Protein AF-A0A699SEC7-F1 (afdb_monomer)

InterPro domains:
  IPR057670 Retroviral polymerase, SH3-like domain [PF25597] (55-93)

Secondary structure (DSSP, 8-state):
-HHHHHHH----GGGHHHHHHHHHHHHHHS-BTTBSS-HHHHHHSSPPP-GGG------EEEE--SSSSSEEEEETTTTEEEEES----THHHHHHHHHTS-----

Solvent-accessible surface area (backbone atoms only — not comparable to full-atom values): 6924 Å² total; per-residue (Å²): 106,70,73,58,53,60,76,75,49,95,70,60,80,91,52,47,67,61,51,50,52,51,51,55,50,51,56,31,62,45,62,48,101,90,37,95,62,22,62,43,30,72,75,67,75,41,82,74,88,56,75,90,73,55,89,73,81,88,60,45,81,73,48,68,54,93,89,51,91,39,33,34,28,38,32,77,94,77,73,43,76,45,81,41,76,74,82,88,78,64,65,69,65,54,52,55,56,56,72,76,56,82,90,73,90,132

Nearest PDB structures (foldseek):
  7du0-assembly1_A  TM=3.462E-01  e=7.500E+00  Moraxella phage Mcat5
  6g9h-assembly1_A  TM=3.084E-01  e=4.093E+00  Homo sapiens

Organism: Tanacetum cinerariifolium (NCBI:txid118510)

Foldseek 3Di:
DLVVCVVPDPDPPVCVVVVVVVVVVVQQLDDDPVGPDGVCCVVVVDHDDCPVVDPDDDWDFDAADPPDAFTWTQDVVVRDTDGDNDDDDCVVVVVVVVVVDDDDDD

Mean predicted aligned error: 11.36 Å

pLDDT: mean 82.29, std 13.63, range [36.03, 94.06]

Sequence (106 aa):
MVRSMFNLTALPLCFWDYALESDVRILNMVPTKKVDKTPYEIWHGKAPNLSYLKRSVKCIFVGYPKETMGCYFYFPPENNVIVARYGDFIERDLISQKFSGRDYDL

Radius of gyration: 20.8 Å; Cα contacts (8 Å, |Δi|>4): 74; chains: 1; bounding box: 54×31×52 Å

Structure (mmCIF, N/CA/C/O backbone):
data_AF-A0A699SEC7-F1
#
_entry.id   AF-A0A699SEC7-F1
#
loop_
_atom_site.group_PDB
_atom_site.id
_atom_site.type_symbol
_atom_site.label_atom_id
_atom_site.label_alt_id
_atom_site.label_comp_id
_atom_site.label_asym_id
_atom_site.label_entity_id
_atom_site.label_seq_id
_atom_site.pdbx_PDB_ins_code
_atom_site.Cartn_x
_atom_site.Cartn_y
_atom_site.Cartn_z
_atom_site.occupancy
_atom_site.B_iso_or_equiv
_atom_site.auth_seq_id
_atom_site.auth_comp_id
_atom_site.auth_asym_id
_atom_site.auth_atom_id
_atom_site.pdbx_PDB_model_num
ATOM 1 N N . MET A 1 1 ? -20.834 15.321 5.772 1.00 71.31 1 MET A N 1
ATOM 2 C CA . MET A 1 1 ? -20.312 14.342 4.799 1.00 71.31 1 MET A CA 1
ATOM 3 C C . MET A 1 1 ? -21.334 14.058 3.708 1.00 71.31 1 MET A C 1
ATOM 5 O O . MET A 1 1 ? -21.111 14.486 2.591 1.00 71.31 1 MET A O 1
ATOM 9 N N . VAL A 1 2 ? -22.509 13.508 4.032 1.00 69.12 2 VAL A N 1
ATOM 10 C CA . VAL A 1 2 ? -23.559 13.196 3.035 1.00 69.12 2 VAL A CA 1
ATOM 11 C C . VAL A 1 2 ? -24.003 14.407 2.197 1.00 69.12 2 VAL A C 1
ATOM 13 O O . VAL A 1 2 ? -23.956 14.362 0.973 1.00 69.12 2 VAL A O 1
ATOM 16 N N . ARG A 1 3 ? -24.354 15.535 2.837 1.00 74.38 3 ARG A N 1
ATOM 17 C CA . ARG A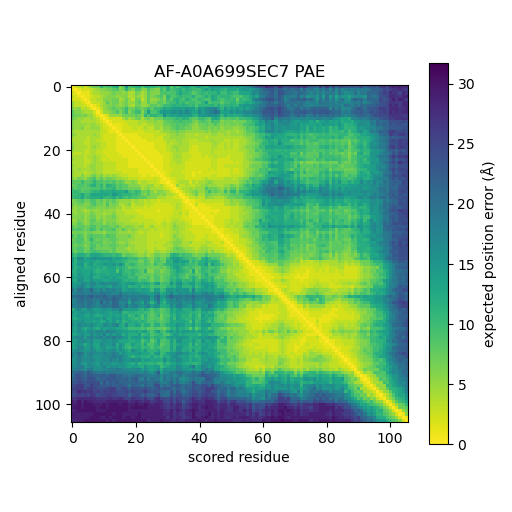 1 3 ? -24.732 16.776 2.122 1.00 74.38 3 ARG A CA 1
ATOM 18 C C . ARG A 1 3 ? -23.629 17.307 1.202 1.00 74.38 3 ARG A C 1
ATOM 20 O O . ARG A 1 3 ? -23.924 17.839 0.141 1.00 74.38 3 ARG A O 1
ATOM 27 N N . SER A 1 4 ? -22.368 17.179 1.608 1.00 75.31 4 SER A N 1
ATOM 28 C CA . SER A 1 4 ? -21.232 17.632 0.807 1.00 75.31 4 SER A CA 1
ATOM 29 C C . SER A 1 4 ? -20.927 16.683 -0.357 1.00 75.31 4 SER A C 1
ATOM 31 O O . SER A 1 4 ? -20.617 17.169 -1.437 1.00 75.31 4 SER A O 1
ATOM 33 N N . MET A 1 5 ? -21.086 15.365 -0.188 1.00 81.31 5 MET A N 1
ATOM 34 C CA . MET A 1 5 ? -20.982 14.402 -1.295 1.00 81.31 5 MET A CA 1
ATOM 35 C C . MET A 1 5 ? -22.042 14.661 -2.369 1.00 81.31 5 MET A C 1
ATOM 37 O O . MET A 1 5 ? -21.715 14.679 -3.554 1.00 81.31 5 MET A O 1
ATOM 41 N N . PHE A 1 6 ? -23.285 14.923 -1.950 1.00 76.12 6 PHE A N 1
ATOM 42 C CA . PHE A 1 6 ? -24.411 15.172 -2.855 1.00 76.12 6 PHE A CA 1
ATOM 43 C C . PHE A 1 6 ? -24.225 16.425 -3.715 1.00 76.12 6 PHE A C 1
ATOM 45 O O . PHE A 1 6 ? -24.528 16.422 -4.901 1.00 76.12 6 PHE A O 1
ATOM 52 N N . ASN A 1 7 ? -23.663 17.484 -3.134 1.00 77.44 7 ASN A N 1
ATOM 53 C CA . ASN A 1 7 ? -23.483 18.756 -3.833 1.00 77.44 7 ASN A CA 1
ATOM 54 C C . ASN A 1 7 ? -22.259 18.790 -4.765 1.00 77.44 7 ASN A C 1
ATOM 56 O O . ASN A 1 7 ? -22.170 19.683 -5.601 1.00 77.44 7 ASN A O 1
ATOM 60 N N . LEU A 1 8 ? -21.303 17.868 -4.607 1.00 75.56 8 LEU A N 1
ATOM 61 C CA . LEU A 1 8 ? -20.023 17.882 -5.332 1.00 75.56 8 LEU A CA 1
ATOM 62 C C . LEU A 1 8 ? -19.900 16.789 -6.402 1.00 75.56 8 LEU A C 1
ATOM 64 O O . LEU A 1 8 ? -18.917 16.785 -7.140 1.00 75.56 8 LEU A O 1
ATO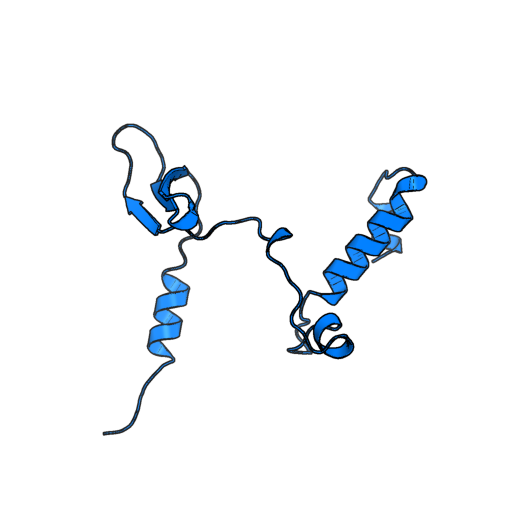M 68 N N . THR A 1 9 ? -20.853 15.857 -6.496 1.00 73.94 9 THR A N 1
ATOM 69 C CA . THR A 1 9 ? -20.746 14.712 -7.411 1.00 73.94 9 THR A CA 1
ATOM 70 C C . THR A 1 9 ? -21.990 14.565 -8.283 1.00 73.94 9 THR A C 1
ATOM 72 O O . THR A 1 9 ? -23.119 14.614 -7.808 1.00 73.94 9 THR A O 1
ATOM 75 N N . ALA A 1 10 ? -21.780 14.353 -9.582 1.00 82.56 10 ALA A N 1
ATOM 76 C CA . ALA A 1 10 ? -22.838 14.040 -10.542 1.00 82.56 10 ALA A CA 1
ATOM 77 C C . ALA A 1 10 ? -23.027 12.515 -10.658 1.00 82.56 10 ALA A C 1
ATOM 79 O O . ALA A 1 10 ? -22.925 11.946 -11.744 1.00 82.56 10 ALA A O 1
ATOM 80 N N . LEU A 1 11 ? -23.224 11.832 -9.524 1.00 82.81 11 LEU A N 1
ATOM 81 C CA . LEU A 1 11 ? -23.422 10.381 -9.495 1.00 82.81 11 LEU A CA 1
ATOM 82 C C . LEU A 1 11 ? -24.897 10.039 -9.813 1.00 82.81 11 LEU A C 1
ATOM 84 O O . LEU A 1 11 ? -25.791 10.653 -9.221 1.00 82.81 11 LEU A O 1
ATOM 88 N N . PRO A 1 12 ? -25.198 9.067 -10.697 1.00 89.31 12 PRO A N 1
ATOM 89 C CA . PRO A 1 12 ? -26.573 8.623 -10.934 1.00 89.31 12 PRO A CA 1
ATOM 90 C C . PRO A 1 12 ? -27.239 8.090 -9.660 1.00 89.31 12 PRO A C 1
ATOM 92 O O . PRO A 1 12 ? -26.573 7.452 -8.843 1.00 89.31 12 PRO A O 1
ATOM 95 N N . LEU A 1 13 ? -28.560 8.293 -9.520 1.00 84.38 13 LEU A N 1
ATOM 96 C CA . LEU A 1 13 ? -29.307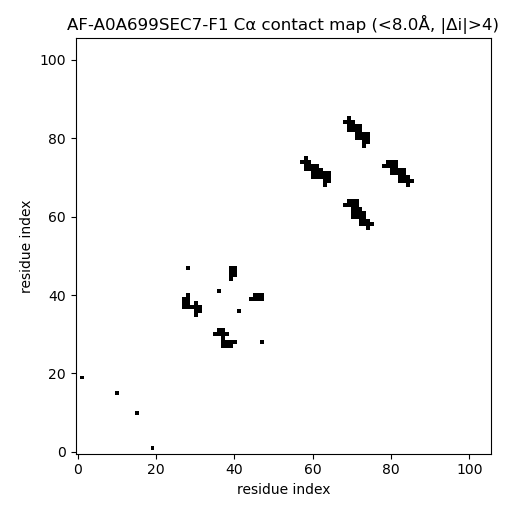 7.955 -8.295 1.00 84.38 13 LEU A CA 1
ATOM 97 C C . LEU A 1 13 ? -29.088 6.500 -7.828 1.00 84.38 13 LEU A C 1
ATOM 99 O O . LEU A 1 13 ? -28.957 6.248 -6.637 1.00 84.38 13 LEU A O 1
ATOM 103 N N . CYS A 1 14 ? -28.980 5.561 -8.771 1.00 89.25 14 CYS A N 1
ATOM 104 C CA . CYS A 1 14 ? -28.818 4.129 -8.508 1.00 89.25 14 CYS A CA 1
ATOM 105 C C . CYS A 1 14 ? -27.500 3.730 -7.821 1.00 89.25 14 CYS A C 1
ATOM 107 O O . CYS A 1 14 ? -27.417 2.631 -7.282 1.00 89.25 14 CYS A O 1
ATOM 109 N N . PHE A 1 15 ? -26.474 4.585 -7.829 1.00 87.25 15 PHE A N 1
ATOM 110 C CA . PHE A 1 15 ? -25.176 4.278 -7.216 1.00 87.25 15 PHE A CA 1
ATOM 111 C C . PHE A 1 15 ? -24.985 4.911 -5.833 1.00 87.25 15 PHE A C 1
ATOM 113 O O . PHE A 1 15 ? -23.969 4.660 -5.185 1.00 87.25 15 PHE A O 1
ATOM 120 N N . TRP A 1 16 ? -25.932 5.726 -5.362 1.00 87.25 16 TRP A N 1
ATOM 121 C CA . TRP A 1 16 ? -25.770 6.475 -4.113 1.00 87.25 16 TRP A CA 1
ATOM 122 C C . TRP A 1 16 ? -25.740 5.597 -2.874 1.00 87.25 16 TRP A C 1
ATOM 124 O O . TRP A 1 16 ? -24.941 5.865 -1.980 1.00 87.25 16 TRP A O 1
ATOM 134 N N . ASP A 1 17 ? -26.543 4.538 -2.841 1.00 89.94 17 ASP A N 1
ATOM 135 C CA . ASP A 1 17 ? -26.560 3.611 -1.709 1.00 89.94 17 ASP A CA 1
ATOM 136 C C . ASP A 1 17 ? -25.193 2.931 -1.554 1.00 89.94 17 ASP A C 1
ATOM 138 O O . ASP A 1 17 ? -24.615 2.931 -0.468 1.00 89.94 17 ASP A O 1
ATOM 142 N N . TYR A 1 18 ? -24.601 2.485 -2.666 1.00 90.38 18 TYR A N 1
ATOM 143 C CA . TYR A 1 18 ? -23.247 1.926 -2.692 1.00 90.38 18 TYR A CA 1
ATOM 144 C C . TYR A 1 18 ? -22.173 2.947 -2.312 1.00 90.38 18 TYR A C 1
ATOM 146 O O . TYR A 1 18 ? -21.218 2.616 -1.601 1.00 90.38 18 TYR A O 1
ATOM 154 N N . ALA A 1 19 ? -22.302 4.187 -2.790 1.00 89.94 19 ALA A N 1
ATOM 155 C CA . ALA A 1 19 ? -21.359 5.253 -2.475 1.00 89.94 19 ALA A CA 1
ATOM 156 C C . ALA A 1 19 ? -21.389 5.589 -0.977 1.00 89.94 19 ALA A C 1
ATOM 158 O O . ALA A 1 19 ? -20.334 5.706 -0.355 1.00 89.94 19 ALA A O 1
ATOM 159 N N . LEU A 1 20 ? -22.585 5.685 -0.392 1.00 89.69 20 LEU A N 1
ATOM 160 C CA . LEU A 1 20 ? -22.783 5.924 1.035 1.00 89.69 20 LEU A CA 1
ATOM 161 C C . LEU A 1 20 ? -22.271 4.762 1.882 1.00 89.69 20 LEU A C 1
ATOM 163 O O . LEU A 1 20 ? -21.559 4.994 2.857 1.00 89.69 20 LEU A O 1
ATOM 167 N N . GLU A 1 21 ? -22.581 3.523 1.503 1.00 91.31 21 GLU A N 1
ATOM 168 C CA . GLU A 1 21 ? -22.081 2.338 2.197 1.00 91.31 21 GLU A CA 1
ATOM 169 C C . GLU A 1 21 ? -20.546 2.303 2.195 1.00 91.31 21 GLU A C 1
ATOM 171 O O . GLU A 1 21 ? -19.920 2.069 3.230 1.00 91.31 21 GLU A O 1
ATOM 176 N N . SER A 1 22 ? -19.927 2.616 1.054 1.00 89.81 22 SER A N 1
ATOM 177 C CA . SER A 1 22 ? -18.468 2.669 0.911 1.00 89.81 22 SER A CA 1
ATOM 178 C C . SER A 1 22 ? -17.839 3.771 1.763 1.00 89.81 22 SER A C 1
ATOM 180 O O . SER A 1 22 ? -16.830 3.537 2.428 1.00 89.81 22 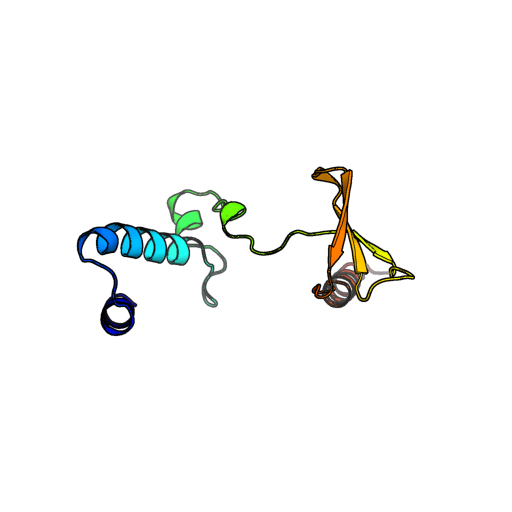SER A O 1
ATOM 182 N N . ASP A 1 23 ? -18.439 4.960 1.772 1.00 90.56 23 ASP A N 1
ATOM 183 C CA . ASP A 1 23 ? -17.956 6.116 2.529 1.00 90.56 23 ASP A CA 1
ATOM 184 C C . ASP A 1 23 ? -18.034 5.874 4.045 1.00 90.56 23 ASP A C 1
ATOM 186 O O . ASP A 1 23 ? -17.044 6.026 4.766 1.00 90.56 23 ASP A O 1
ATOM 190 N N . VAL A 1 24 ? -19.179 5.378 4.526 1.00 91.75 24 VAL A N 1
ATOM 191 C CA . VAL A 1 24 ? -19.367 4.993 5.933 1.00 91.75 24 VAL A CA 1
ATOM 192 C C . VAL A 1 24 ? -18.420 3.858 6.319 1.00 91.75 24 VAL A C 1
ATOM 194 O O . VAL A 1 24 ? -17.828 3.883 7.400 1.00 91.75 24 VAL A O 1
ATOM 197 N N . ARG A 1 25 ? -18.220 2.876 5.435 1.00 91.06 25 ARG A N 1
ATOM 198 C CA . ARG A 1 25 ? -17.269 1.786 5.663 1.00 91.06 25 ARG A CA 1
ATOM 199 C C . ARG A 1 25 ? -15.847 2.312 5.829 1.00 91.06 25 ARG A C 1
ATOM 201 O O . ARG A 1 25 ? -15.187 1.921 6.787 1.00 91.06 25 ARG A O 1
ATOM 208 N N . ILE A 1 26 ? -15.374 3.195 4.947 1.00 90.69 26 ILE A N 1
ATOM 209 C CA . ILE A 1 26 ? -14.043 3.811 5.068 1.00 90.69 26 ILE A CA 1
ATOM 210 C C . ILE A 1 26 ? -13.937 4.579 6.385 1.00 90.69 26 ILE A C 1
ATOM 212 O O . ILE A 1 26 ? -12.978 4.372 7.127 1.00 90.69 26 ILE A O 1
ATOM 216 N N . LEU A 1 27 ? -14.942 5.392 6.718 1.00 89.25 27 LEU A N 1
ATOM 217 C CA . LEU A 1 27 ? -14.961 6.170 7.955 1.00 89.25 27 LEU A CA 1
ATOM 218 C C . LEU A 1 27 ? -14.842 5.282 9.202 1.00 89.25 27 LEU A C 1
ATOM 220 O O . LEU A 1 27 ? -14.105 5.612 10.128 1.00 89.25 27 LEU A O 1
ATOM 224 N N . ASN A 1 28 ? -15.506 4.127 9.206 1.00 92.12 28 ASN A N 1
ATOM 225 C CA . ASN A 1 28 ? -15.467 3.188 10.325 1.00 92.12 28 ASN A CA 1
ATOM 226 C C . ASN A 1 28 ? -14.131 2.443 10.464 1.00 92.12 28 ASN A C 1
ATOM 228 O O . ASN A 1 28 ? -13.862 1.897 11.533 1.00 92.12 28 ASN A O 1
ATOM 232 N N . MET A 1 29 ? -13.296 2.413 9.420 1.00 91.75 29 MET A N 1
ATOM 233 C CA . MET A 1 29 ? -11.982 1.759 9.437 1.00 91.75 29 MET A CA 1
ATOM 234 C C . MET A 1 29 ? -10.811 2.731 9.656 1.00 91.75 29 MET A C 1
ATOM 236 O O . MET A 1 29 ? -9.670 2.284 9.762 1.00 91.75 29 MET A O 1
ATOM 240 N N . VAL A 1 30 ? -11.056 4.045 9.696 1.00 85.94 30 VAL A N 1
ATOM 241 C CA . VAL A 1 30 ? -10.014 5.067 9.877 1.00 85.94 30 VAL A CA 1
ATOM 242 C C . VAL A 1 30 ? -9.987 5.529 11.341 1.00 85.94 30 VAL A C 1
ATOM 244 O O . VAL A 1 30 ? -11.026 5.925 11.873 1.00 85.94 30 VAL A O 1
ATOM 247 N N . PRO A 1 31 ? -8.824 5.501 12.023 1.00 84.44 31 PRO A N 1
ATOM 248 C CA . PRO A 1 31 ? -8.724 5.982 13.396 1.00 84.44 31 PRO A CA 1
ATOM 249 C C . PRO A 1 31 ? -8.864 7.507 13.440 1.00 84.44 31 PRO A C 1
ATOM 251 O O . PRO A 1 31 ? -8.458 8.221 12.521 1.00 84.44 31 PRO A O 1
ATOM 254 N N . THR A 1 32 ? -9.432 8.026 14.527 1.00 84.81 32 THR A N 1
ATOM 255 C CA . THR A 1 32 ? -9.612 9.474 14.711 1.00 84.81 32 THR A CA 1
ATOM 256 C C . THR A 1 32 ? -8.599 9.999 15.721 1.00 84.81 32 THR A C 1
ATOM 258 O O . THR A 1 32 ? -8.232 9.294 16.649 1.00 84.81 32 THR A O 1
ATOM 261 N N . LYS A 1 33 ? -8.173 11.267 15.615 1.00 80.44 33 LYS A N 1
ATOM 262 C CA . LYS A 1 33 ? -7.159 11.846 16.527 1.00 80.44 33 LYS A CA 1
ATOM 263 C C . LYS A 1 33 ? -7.498 11.746 18.024 1.00 80.44 33 LYS A C 1
ATOM 265 O O . LYS A 1 33 ? -6.614 11.919 18.849 1.00 80.44 33 LYS A O 1
ATOM 270 N N . LYS A 1 34 ? -8.774 11.560 18.370 1.00 82.62 34 LYS A N 1
ATOM 271 C CA . LYS A 1 34 ? -9.244 11.461 19.758 1.00 82.62 34 LYS A CA 1
ATOM 272 C C . LYS A 1 34 ? -9.265 10.030 20.294 1.00 82.62 34 LYS A C 1
ATOM 274 O O . LYS A 1 34 ? -9.370 9.867 21.503 1.00 82.62 34 LYS A O 1
ATOM 279 N N . VAL A 1 35 ? -9.260 9.022 19.422 1.00 81.25 35 VAL A N 1
ATOM 280 C CA . VAL A 1 35 ? -9.479 7.623 19.797 1.00 81.25 35 VAL A CA 1
ATOM 281 C C . VAL A 1 35 ? -8.525 6.740 19.007 1.00 81.25 35 VAL A C 1
ATOM 283 O O . VAL A 1 35 ? -8.593 6.695 17.780 1.00 81.25 35 VAL A O 1
ATOM 286 N N . ASP A 1 36 ? -7.687 5.995 19.725 1.00 82.56 36 ASP A N 1
ATOM 287 C CA . ASP A 1 36 ? -6.654 5.141 19.125 1.00 82.56 36 ASP A CA 1
ATOM 288 C C . ASP A 1 36 ? -7.228 3.937 18.362 1.00 82.56 36 ASP A C 1
ATOM 290 O O . ASP A 1 36 ? -6.564 3.375 17.495 1.00 82.56 36 ASP A O 1
ATOM 294 N N . LYS A 1 37 ? -8.470 3.545 18.672 1.00 87.38 37 LYS A N 1
ATOM 295 C CA . LYS A 1 37 ? -9.187 2.434 18.033 1.00 87.38 37 LYS A CA 1
ATOM 296 C C . LYS A 1 37 ? -10.211 2.932 17.022 1.00 87.38 37 LYS A C 1
ATOM 298 O O . LYS A 1 37 ? -10.899 3.931 17.238 1.00 87.38 37 LYS A O 1
ATOM 303 N N . THR A 1 38 ? -10.359 2.183 15.941 1.00 91.62 38 THR A N 1
ATOM 304 C CA . THR A 1 38 ? -11.384 2.426 14.923 1.00 91.62 38 THR A CA 1
ATOM 305 C C . THR A 1 38 ? -12.763 1.968 15.420 1.00 91.62 38 THR A C 1
ATOM 307 O O . THR A 1 38 ? -12.849 0.992 16.172 1.00 91.62 38 THR A O 1
ATOM 310 N N . PRO A 1 39 ? -13.872 2.607 15.001 1.00 93.25 39 PRO A N 1
ATOM 311 C CA . PRO A 1 39 ? -15.221 2.115 15.303 1.00 93.25 39 PRO A CA 1
ATOM 312 C C . PRO A 1 39 ? -15.427 0.641 14.925 1.00 93.25 39 PRO A C 1
ATOM 314 O O . PRO A 1 39 ? -16.036 -0.116 15.678 1.00 93.25 39 PRO A O 1
ATOM 317 N N . TYR A 1 40 ? -14.849 0.211 13.799 1.00 92.19 40 TYR A N 1
ATOM 318 C CA . TYR A 1 40 ? -14.884 -1.181 13.357 1.00 92.19 40 TYR A CA 1
ATOM 319 C C . TYR A 1 40 ? -14.240 -2.141 14.371 1.00 92.19 40 TYR A C 1
ATOM 321 O O . TYR A 1 40 ? -14.810 -3.185 14.686 1.00 92.19 40 TYR A O 1
ATOM 329 N N . GLU A 1 41 ? -13.080 -1.782 14.925 1.00 93.69 41 GLU A N 1
ATOM 330 C CA . GLU A 1 41 ? -12.421 -2.569 15.975 1.00 93.69 41 GLU A CA 1
ATOM 331 C C . GLU A 1 41 ? -13.239 -2.626 17.260 1.00 93.69 41 GLU A C 1
ATOM 333 O O . GLU A 1 41 ? -13.259 -3.663 17.918 1.00 93.69 41 GLU A O 1
ATOM 338 N N . ILE A 1 42 ? -13.919 -1.534 17.617 1.00 92.25 42 ILE A N 1
ATOM 339 C CA . ILE A 1 42 ? -14.762 -1.478 18.816 1.00 92.25 42 ILE A CA 1
ATOM 340 C C . ILE A 1 42 ? -15.954 -2.433 18.677 1.00 92.25 42 ILE A C 1
ATOM 342 O O . ILE A 1 42 ? -16.287 -3.130 19.631 1.00 92.25 42 ILE A O 1
ATOM 346 N N . TRP A 1 43 ? -16.581 -2.498 17.500 1.00 93.00 43 TRP A N 1
ATOM 347 C CA . TRP A 1 43 ? -17.755 -3.347 17.279 1.00 93.00 43 TRP A CA 1
ATOM 348 C C . TRP A 1 43 ? -17.427 -4.814 17.025 1.00 93.00 43 TRP A C 1
ATOM 350 O O . TRP A 1 43 ? -18.134 -5.691 17.515 1.00 93.00 43 TRP A O 1
ATOM 360 N N . HIS A 1 44 ? -16.372 -5.098 16.263 1.00 90.50 44 HIS A N 1
ATOM 361 C CA . HIS A 1 44 ? -16.058 -6.464 15.838 1.00 90.50 44 HIS A CA 1
ATOM 362 C C . HIS A 1 44 ? -14.901 -7.098 16.617 1.00 90.50 44 HIS A C 1
ATOM 364 O O . HIS A 1 44 ? -14.594 -8.269 16.398 1.00 90.50 44 HIS A O 1
ATOM 370 N N . GLY A 1 45 ? -14.223 -6.343 17.488 1.00 92.56 45 GLY A N 1
ATOM 371 C CA . GLY A 1 45 ? -13.071 -6.819 18.260 1.00 92.56 45 GLY A CA 1
ATOM 372 C C . GLY A 1 45 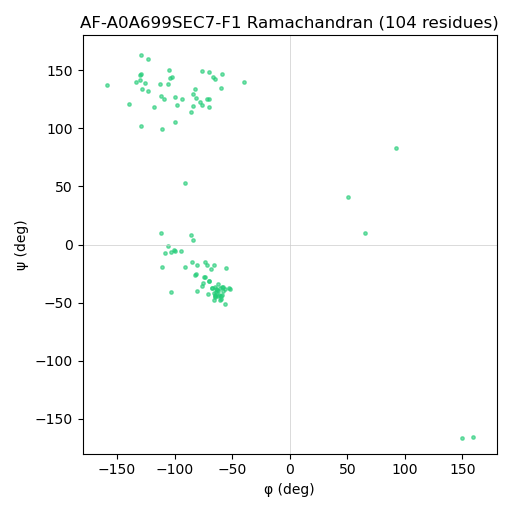? -11.845 -7.175 17.410 1.00 92.56 45 GLY A C 1
ATOM 373 O O . GLY A 1 45 ? -10.896 -7.768 17.918 1.00 92.56 45 GLY A O 1
ATOM 374 N N . LYS A 1 46 ? -11.857 -6.846 16.112 1.00 91.56 46 LYS A N 1
ATOM 375 C CA . LYS A 1 46 ? -10.827 -7.214 15.134 1.00 91.56 46 LYS A CA 1
ATOM 376 C C . LYS A 1 46 ? -10.433 -6.006 14.291 1.00 91.56 46 LYS A C 1
ATOM 378 O O . LYS A 1 46 ? -11.301 -5.262 13.841 1.00 91.56 46 LYS A O 1
ATOM 383 N N . ALA A 1 47 ? -9.137 -5.878 14.010 1.00 88.75 47 ALA A N 1
ATOM 384 C CA . ALA A 1 47 ? -8.617 -4.869 13.093 1.00 88.75 47 ALA A CA 1
ATOM 385 C C . ALA A 1 47 ? -9.207 -5.029 11.676 1.00 88.75 47 ALA A C 1
ATOM 387 O O . ALA A 1 47 ? -9.259 -6.157 11.157 1.00 88.75 47 ALA A O 1
ATOM 388 N N . PRO A 1 48 ? -9.645 -3.936 11.025 1.00 90.94 48 PRO A N 1
ATOM 389 C CA . PRO A 1 48 ? -10.131 -3.997 9.657 1.00 90.94 48 PRO A CA 1
ATOM 390 C C . PRO A 1 48 ? -9.003 -4.398 8.706 1.00 90.94 48 PRO A C 1
ATOM 392 O O . PRO A 1 48 ? -7.852 -3.980 8.839 1.00 90.94 48 PRO A O 1
ATOM 395 N N . ASN A 1 49 ? -9.337 -5.202 7.697 1.00 88.06 49 ASN A N 1
ATOM 396 C CA . ASN A 1 49 ? -8.401 -5.460 6.614 1.00 88.06 49 ASN A CA 1
ATOM 397 C C . ASN A 1 49 ? -8.371 -4.231 5.693 1.00 88.06 49 ASN A C 1
ATOM 399 O O . ASN A 1 49 ? -9.397 -3.861 5.134 1.00 88.06 49 ASN A O 1
ATOM 403 N N . LEU A 1 50 ? -7.200 -3.611 5.540 1.00 87.31 50 LEU A N 1
ATOM 404 C CA . LEU A 1 50 ? -6.988 -2.435 4.688 1.00 87.31 50 LEU A CA 1
ATOM 405 C C . LEU A 1 50 ? -6.107 -2.736 3.466 1.00 87.31 50 LEU A C 1
ATOM 407 O O . LEU A 1 50 ? -5.679 -1.810 2.781 1.00 87.31 50 LEU A O 1
ATOM 411 N N . SER A 1 51 ? -5.798 -4.007 3.177 1.00 83.38 51 SER A N 1
ATOM 412 C CA . SER A 1 51 ? -4.891 -4.369 2.078 1.00 83.38 51 SER A CA 1
ATOM 413 C C . SER A 1 51 ? -5.402 -3.893 0.718 1.00 83.38 51 SER A C 1
ATOM 415 O O . SER A 1 51 ? -4.608 -3.411 -0.081 1.00 83.38 51 SER A O 1
ATOM 417 N N . TYR A 1 52 ? -6.716 -3.946 0.490 1.00 82.94 52 TYR A N 1
ATOM 418 C CA . TYR A 1 52 ? -7.354 -3.511 -0.757 1.00 82.94 52 TYR A CA 1
ATOM 419 C C . TYR A 1 52 ? -7.414 -1.985 -0.929 1.00 82.94 52 TYR A C 1
ATOM 421 O O . TYR A 1 52 ? -7.660 -1.511 -2.032 1.00 82.94 52 TYR A O 1
ATOM 429 N N . LEU A 1 53 ? -7.187 -1.209 0.139 1.00 84.88 53 LEU A N 1
ATOM 430 C CA . LEU A 1 53 ? -7.110 0.257 0.084 1.00 84.88 53 LEU A CA 1
ATOM 431 C C . LEU A 1 53 ? -5.668 0.762 -0.062 1.00 84.88 53 LEU A C 1
ATOM 433 O O . LEU A 1 53 ? -5.450 1.967 -0.207 1.00 84.88 53 LEU A O 1
ATOM 437 N N . LYS A 1 54 ? -4.664 -0.125 -0.014 1.00 81.81 54 LYS A N 1
ATOM 438 C CA . LYS A 1 54 ? -3.264 0.278 -0.163 1.00 81.81 54 LYS A CA 1
ATOM 439 C C . LYS A 1 54 ? -2.986 0.702 -1.599 1.00 81.81 54 LYS A C 1
ATOM 441 O O . LYS A 1 54 ? -3.056 -0.097 -2.524 1.00 81.81 54 LYS A O 1
ATOM 446 N N . ARG A 1 55 ? -2.605 1.970 -1.756 1.00 80.94 55 ARG A N 1
ATOM 447 C CA . ARG A 1 55 ? -2.209 2.563 -3.041 1.00 80.94 55 ARG A CA 1
ATOM 448 C C . ARG A 1 55 ? -0.735 2.331 -3.388 1.00 80.94 55 ARG A C 1
ATOM 450 O O . ARG A 1 55 ? -0.346 2.531 -4.532 1.00 80.94 55 ARG A O 1
ATOM 457 N N . SER A 1 56 ? 0.076 1.926 -2.412 1.00 83.44 56 SER A N 1
ATOM 458 C CA . SER A 1 56 ? 1.509 1.687 -2.572 1.00 83.44 56 SER A CA 1
ATOM 459 C C . SER A 1 56 ? 1.917 0.317 -2.037 1.00 83.44 56 SER A C 1
ATOM 461 O O . SER A 1 56 ? 1.361 -0.202 -1.063 1.00 83.44 56 SER A O 1
ATOM 463 N N . VAL A 1 57 ? 2.919 -0.260 -2.694 1.00 85.19 57 VAL A N 1
ATOM 464 C CA . VAL A 1 57 ? 3.573 -1.504 -2.291 1.00 85.19 57 VAL A CA 1
ATOM 465 C C . VAL A 1 57 ? 4.923 -1.184 -1.664 1.00 85.19 57 VAL A C 1
ATOM 467 O O . VAL A 1 57 ? 5.606 -0.246 -2.072 1.00 85.19 57 VAL A O 1
ATOM 470 N N . LYS A 1 58 ? 5.303 -1.947 -0.636 1.00 88.19 58 LYS A N 1
ATOM 471 C CA . LYS A 1 58 ? 6.647 -1.851 -0.063 1.00 88.19 58 LYS A CA 1
ATOM 472 C C . LYS A 1 58 ? 7.599 -2.671 -0.922 1.00 88.19 58 LYS A C 1
ATOM 474 O O . LYS A 1 58 ? 7.377 -3.866 -1.099 1.00 88.19 58 LYS A O 1
ATOM 479 N N . CYS A 1 59 ? 8.667 -2.032 -1.377 1.00 89.88 59 CYS A N 1
ATOM 480 C CA . CYS A 1 59 ? 9.722 -2.660 -2.160 1.00 89.88 59 CYS A CA 1
ATOM 481 C C . CYS A 1 59 ? 11.090 -2.351 -1.550 1.00 89.88 59 CYS A C 1
ATOM 483 O O . CYS A 1 59 ? 11.236 -1.420 -0.756 1.00 89.88 59 CYS A O 1
ATOM 485 N N . ILE A 1 60 ? 12.092 -3.134 -1.936 1.00 91.38 60 ILE A N 1
ATOM 486 C CA . ILE A 1 60 ? 13.485 -2.923 -1.546 1.00 91.38 60 ILE A CA 1
ATOM 487 C C . ILE A 1 60 ? 14.155 -2.101 -2.639 1.00 91.38 60 ILE A C 1
ATOM 489 O O . ILE A 1 60 ? 14.120 -2.478 -3.809 1.00 91.38 60 ILE A O 1
ATOM 493 N N . PHE A 1 61 ? 14.761 -0.977 -2.265 1.00 91.88 61 PHE A N 1
ATOM 494 C CA . PHE A 1 61 ? 15.573 -0.202 -3.194 1.00 91.88 61 PHE A CA 1
ATOM 495 C C . PHE A 1 61 ? 16.862 -0.965 -3.517 1.00 91.88 61 PHE A C 1
ATOM 497 O O . PHE A 1 61 ? 17.591 -1.364 -2.611 1.00 91.88 61 PHE A O 1
ATOM 504 N N . VAL A 1 62 ? 17.122 -1.183 -4.806 1.00 93.19 62 VAL A N 1
ATOM 505 C CA . VAL A 1 62 ? 18.290 -1.933 -5.294 1.00 93.19 62 VAL A CA 1
ATOM 506 C C . VAL A 1 62 ? 19.359 -0.992 -5.842 1.00 93.19 62 VAL A C 1
ATOM 508 O O . VAL A 1 62 ? 20.547 -1.210 -5.618 1.00 93.19 62 VAL A O 1
ATOM 511 N N . GLY A 1 63 ? 18.958 0.053 -6.568 1.00 91.94 63 GLY A N 1
ATOM 512 C CA . GLY A 1 63 ? 19.891 0.989 -7.189 1.00 91.94 63 GLY A CA 1
ATOM 513 C C . GLY A 1 63 ? 19.277 1.768 -8.347 1.00 91.94 63 GLY A C 1
ATOM 514 O O . GLY A 1 63 ? 18.061 1.780 -8.535 1.00 91.94 63 GLY A O 1
ATOM 515 N N . TYR A 1 64 ? 20.132 2.403 -9.144 1.00 91.50 64 TYR A N 1
ATOM 516 C CA . TYR A 1 64 ? 19.727 3.231 -10.280 1.00 91.50 64 TYR A CA 1
ATOM 517 C C . TYR A 1 64 ? 19.990 2.513 -11.618 1.00 91.50 64 TYR A C 1
ATOM 519 O O . TYR A 1 64 ? 21.052 1.900 -11.775 1.00 91.50 64 TYR A O 1
ATOM 527 N N . PRO A 1 65 ? 19.070 2.578 -12.599 1.00 92.00 65 PRO A N 1
ATOM 528 C CA . PRO A 1 65 ? 19.328 2.106 -13.953 1.00 92.00 65 PRO A CA 1
ATOM 529 C C . PRO A 1 65 ? 20.390 2.968 -14.637 1.00 92.00 65 PRO A C 1
ATOM 531 O O . PRO A 1 65 ? 20.423 4.183 -14.467 1.00 92.00 65 PRO A 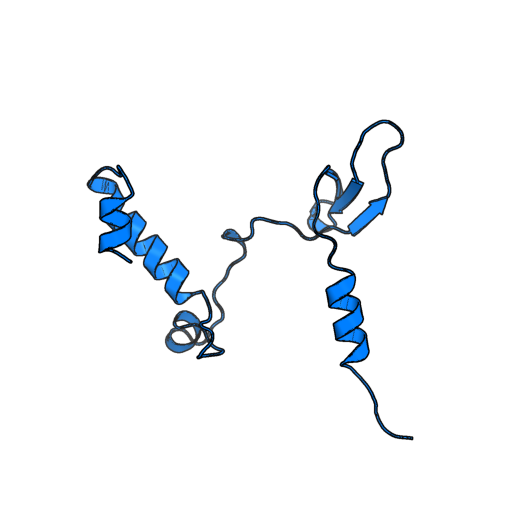O 1
ATOM 534 N N . LYS A 1 66 ? 21.238 2.345 -15.461 1.00 88.38 66 LYS A N 1
ATOM 535 C CA . LYS A 1 66 ? 22.241 3.071 -16.261 1.00 88.38 66 LYS A CA 1
ATOM 536 C C . LYS A 1 66 ? 21.629 3.819 -17.448 1.00 88.38 66 LYS A C 1
ATOM 538 O O . LYS A 1 66 ? 22.185 4.815 -17.890 1.00 88.38 66 LYS A O 1
ATOM 543 N N . GLU A 1 67 ? 20.506 3.326 -17.963 1.00 86.56 67 GLU A N 1
ATOM 544 C CA . GLU A 1 67 ? 19.948 3.744 -19.257 1.00 86.56 67 GLU A CA 1
ATOM 545 C C . GLU A 1 67 ? 18.643 4.539 -19.129 1.00 86.56 67 GLU A C 1
ATOM 547 O O . GLU A 1 67 ? 18.253 5.250 -20.051 1.00 86.56 67 GLU A O 1
ATOM 552 N N . THR A 1 68 ? 17.951 4.438 -17.992 1.00 86.00 68 THR A N 1
ATOM 553 C CA . THR A 1 68 ? 16.64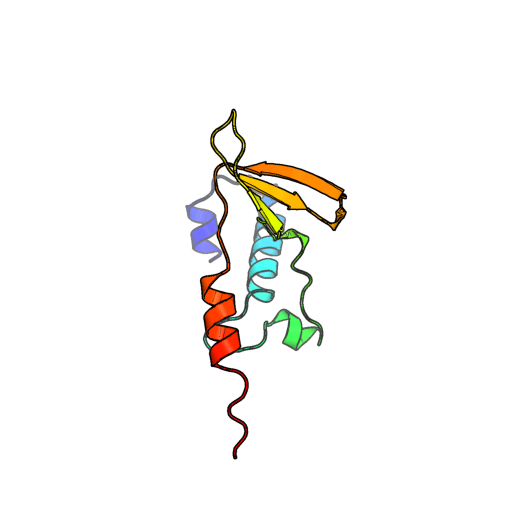8 5.077 -17.770 1.00 86.00 68 THR A CA 1
ATOM 554 C C . THR A 1 68 ? 16.631 5.857 -16.464 1.00 86.00 68 THR A C 1
ATOM 556 O O . THR A 1 68 ? 17.242 5.468 -15.472 1.00 86.00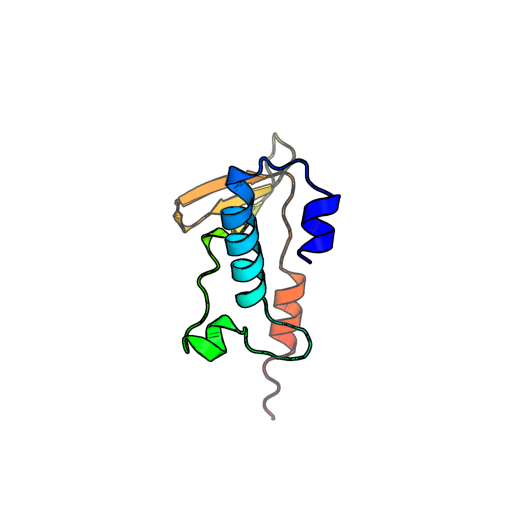 68 THR A O 1
ATOM 559 N N . MET A 1 69 ? 15.903 6.976 -16.451 1.00 83.56 69 MET A N 1
ATOM 560 C CA . MET A 1 69 ? 15.656 7.716 -15.215 1.00 83.56 69 MET A CA 1
ATOM 561 C C . MET A 1 69 ? 14.683 6.934 -14.333 1.00 83.56 69 MET A C 1
ATOM 563 O O . MET A 1 69 ? 13.569 6.623 -14.759 1.00 83.56 69 MET A O 1
ATOM 567 N N . GLY A 1 70 ? 15.082 6.673 -13.092 1.00 89.69 70 GLY A N 1
ATOM 568 C CA . GLY A 1 70 ? 14.259 6.018 -12.084 1.00 89.69 70 GLY A CA 1
ATOM 569 C C . GLY A 1 70 ? 15.099 5.212 -11.105 1.00 89.69 70 GLY A C 1
ATOM 570 O O . GLY A 1 70 ? 16.318 5.341 -11.063 1.00 89.69 70 GLY A O 1
ATOM 571 N N . CYS A 1 71 ? 14.427 4.371 -10.334 1.00 91.00 71 CYS A N 1
ATOM 572 C CA . CYS A 1 71 ? 15.012 3.496 -9.330 1.00 91.00 71 CYS A CA 1
ATOM 573 C C . CYS A 1 71 ? 14.580 2.053 -9.604 1.00 91.00 71 CYS A C 1
ATOM 575 O O . CYS A 1 71 ? 13.412 1.807 -9.917 1.00 91.00 71 CYS A O 1
ATOM 577 N N . TYR A 1 72 ? 15.505 1.106 -9.453 1.00 93.62 72 TYR A N 1
ATOM 578 C CA . TYR A 1 72 ? 15.192 -0.315 -9.381 1.00 93.62 72 TYR A CA 1
ATOM 579 C C . TYR A 1 72 ? 14.659 -0.655 -7.993 1.00 93.62 72 TYR A C 1
ATOM 581 O O . TYR A 1 72 ? 15.338 -0.463 -6.980 1.00 93.62 72 TYR A O 1
ATOM 589 N N . PHE A 1 73 ? 13.453 -1.205 -7.969 1.00 94.06 73 PHE A N 1
ATOM 590 C CA . PHE A 1 73 ? 12.779 -1.682 -6.776 1.00 94.06 73 PHE A CA 1
ATOM 591 C C . PHE A 1 73 ? 12.531 -3.182 -6.898 1.00 94.06 73 PHE A C 1
ATOM 593 O O . PHE A 1 73 ? 11.820 -3.623 -7.796 1.00 94.06 73 PHE A O 1
ATOM 600 N N . TYR A 1 74 ? 13.101 -3.969 -5.993 1.00 93.75 74 TYR A N 1
ATOM 601 C CA . TYR A 1 74 ? 12.812 -5.395 -5.893 1.00 93.75 74 TYR A CA 1
ATOM 602 C C . TYR A 1 74 ? 11.552 -5.609 -5.056 1.00 93.75 74 TYR A C 1
ATOM 604 O O . TYR A 1 74 ? 11.442 -5.072 -3.948 1.00 93.75 74 TYR A O 1
ATOM 612 N N . PHE A 1 75 ? 10.613 -6.395 -5.576 1.00 93.44 75 PHE A N 1
ATOM 613 C CA . PHE A 1 75 ? 9.383 -6.760 -4.887 1.00 93.44 75 PHE A CA 1
ATOM 614 C C . PHE A 1 75 ? 9.414 -8.259 -4.528 1.00 93.44 75 PHE A C 1
ATOM 616 O O . PHE A 1 75 ? 9.147 -9.114 -5.375 1.00 93.44 75 PHE A O 1
ATOM 623 N N . PRO A 1 76 ? 9.747 -8.605 -3.266 1.00 89.88 76 PRO A N 1
ATOM 624 C CA . PRO A 1 76 ? 9.932 -9.994 -2.842 1.00 89.88 76 PRO A CA 1
ATOM 625 C C . PRO A 1 76 ? 8.745 -10.943 -3.085 1.00 89.88 76 PRO A C 1
ATOM 627 O O . PRO A 1 76 ? 9.004 -12.091 -3.434 1.00 89.88 76 PRO A O 1
ATOM 630 N N . PRO A 1 77 ? 7.469 -10.530 -2.919 1.00 89.94 77 PRO A N 1
ATOM 631 C CA . PRO A 1 77 ? 6.332 -11.439 -3.085 1.00 89.94 77 PRO A CA 1
ATOM 632 C C . PRO A 1 77 ? 6.186 -12.025 -4.493 1.00 89.94 77 PRO A C 1
ATOM 634 O O . PRO A 1 77 ? 5.756 -13.164 -4.629 1.00 89.94 77 PRO A O 1
ATOM 637 N N . GLU A 1 78 ? 6.545 -11.261 -5.526 1.00 90.94 78 GLU A N 1
ATOM 638 C CA . GLU A 1 78 ? 6.454 -11.691 -6.930 1.00 90.94 78 GLU A CA 1
ATOM 639 C C . GLU A 1 78 ? 7.827 -12.019 -7.534 1.00 90.94 78 GLU A C 1
ATOM 641 O O . GLU A 1 78 ? 7.910 -12.420 -8.693 1.00 90.94 78 GLU A O 1
ATOM 646 N N . ASN A 1 79 ? 8.903 -11.863 -6.753 1.00 91.75 79 ASN A N 1
ATOM 647 C CA . ASN A 1 79 ? 10.289 -12.072 -7.172 1.00 91.75 79 ASN A CA 1
ATOM 648 C C . ASN A 1 79 ? 10.647 -11.317 -8.471 1.00 91.75 79 ASN A C 1
ATOM 650 O O . ASN A 1 79 ? 11.323 -11.843 -9.356 1.00 91.75 79 ASN A O 1
ATOM 654 N N . ASN A 1 80 ? 10.169 -10.078 -8.599 1.00 93.25 80 ASN A N 1
ATOM 655 C CA . ASN A 1 80 ? 10.383 -9.232 -9.769 1.00 93.25 80 ASN A CA 1
ATOM 656 C C . ASN A 1 80 ? 11.049 -7.898 -9.393 1.00 93.25 80 ASN A C 1
ATOM 658 O O . ASN A 1 80 ? 11.062 -7.464 -8.238 1.00 93.25 80 ASN A O 1
ATOM 662 N N . VAL A 1 81 ? 11.652 -7.258 -10.396 1.00 92.12 81 VAL A N 1
ATOM 663 C CA . VAL A 1 81 ? 12.252 -5.926 -10.278 1.00 92.12 81 VAL A CA 1
ATOM 664 C C . VAL A 1 81 ? 11.430 -4.954 -11.111 1.00 92.12 81 VAL A C 1
ATOM 666 O O . VAL A 1 81 ? 11.186 -5.184 -12.293 1.00 92.12 81 VAL A O 1
ATOM 669 N N . ILE A 1 82 ? 11.017 -3.860 -10.485 1.00 91.94 82 ILE A N 1
ATOM 670 C CA . ILE A 1 82 ? 10.191 -2.811 -11.073 1.00 91.94 82 ILE A CA 1
ATOM 671 C C . ILE A 1 82 ? 11.042 -1.544 -11.182 1.00 91.94 82 ILE A C 1
ATOM 673 O O . ILE A 1 82 ? 11.778 -1.204 -10.255 1.00 91.94 82 ILE A O 1
ATOM 677 N N . VAL A 1 83 ? 10.936 -0.825 -12.300 1.00 92.62 83 VAL A N 1
ATOM 678 C CA . VAL A 1 83 ? 11.531 0.510 -12.451 1.00 92.62 83 VAL A CA 1
ATOM 679 C C . VAL A 1 83 ? 10.456 1.554 -12.188 1.00 92.62 83 VAL A C 1
ATOM 681 O O . VAL A 1 83 ? 9.455 1.600 -12.902 1.00 92.62 83 VAL A O 1
ATOM 684 N N . ALA A 1 84 ? 10.662 2.412 -11.190 1.00 91.25 84 ALA A N 1
ATOM 685 C CA . ALA A 1 84 ? 9.758 3.526 -10.916 1.00 91.25 84 ALA A CA 1
ATOM 686 C C . ALA A 1 84 ? 10.525 4.844 -10.784 1.00 91.25 84 ALA A C 1
ATOM 688 O O . ALA A 1 84 ? 11.618 4.893 -10.224 1.00 91.25 84 ALA A O 1
ATOM 689 N N . ARG A 1 85 ? 9.942 5.927 -11.309 1.00 88.94 85 ARG A N 1
ATOM 690 C CA . ARG A 1 85 ? 10.508 7.285 -11.211 1.00 88.94 85 ARG A CA 1
ATOM 691 C C . ARG A 1 85 ? 10.203 7.981 -9.890 1.00 88.94 85 ARG A C 1
ATOM 693 O O . ARG A 1 85 ? 10.963 8.847 -9.476 1.00 88.94 85 ARG A O 1
ATOM 700 N N . TYR A 1 86 ? 9.106 7.600 -9.249 1.00 84.31 86 TYR A N 1
ATOM 701 C CA . TYR A 1 86 ? 8.652 8.175 -7.993 1.00 84.31 86 TYR A CA 1
ATOM 702 C C . TYR A 1 86 ? 8.520 7.055 -6.967 1.00 84.31 86 TYR A C 1
ATOM 704 O O . TYR A 1 86 ? 7.947 6.007 -7.265 1.00 84.31 86 TYR A O 1
ATOM 712 N N . GLY A 1 87 ? 9.063 7.281 -5.777 1.00 83.94 87 GLY A N 1
ATOM 713 C CA . GLY A 1 87 ? 8.968 6.376 -4.643 1.00 83.94 87 GLY A CA 1
ATOM 714 C C . GLY A 1 87 ? 9.218 7.149 -3.357 1.00 83.94 87 GLY A C 1
ATOM 715 O O . GLY A 1 87 ? 10.116 7.990 -3.305 1.00 83.94 87 GLY A O 1
ATOM 716 N N . ASP A 1 88 ? 8.414 6.872 -2.337 1.00 86.75 88 ASP A N 1
ATOM 717 C CA . ASP A 1 88 ? 8.590 7.450 -1.010 1.00 86.75 88 ASP A CA 1
ATOM 718 C C . ASP A 1 88 ? 9.582 6.590 -0.216 1.00 86.75 88 ASP A C 1
ATOM 720 O O . ASP A 1 88 ? 9.318 5.421 0.084 1.00 86.75 88 ASP A O 1
ATOM 724 N N . PHE A 1 89 ? 10.745 7.156 0.111 1.00 85.44 89 PHE A N 1
ATOM 725 C CA . PHE A 1 89 ? 11.783 6.470 0.882 1.00 85.44 89 PHE A CA 1
ATOM 726 C C . PHE A 1 89 ? 11.496 6.576 2.384 1.00 85.44 89 PHE A C 1
ATOM 728 O O . PHE A 1 89 ? 11.483 7.664 2.955 1.00 85.44 89 PHE A O 1
ATOM 735 N N . ILE A 1 90 ? 11.318 5.428 3.041 1.00 82.31 90 ILE A N 1
ATOM 736 C CA . ILE A 1 90 ? 10.906 5.322 4.457 1.00 82.31 90 ILE A CA 1
ATOM 737 C C . ILE A 1 90 ? 12.118 5.410 5.422 1.00 82.31 90 ILE A C 1
ATOM 739 O O . ILE A 1 90 ? 12.003 5.193 6.624 1.00 82.31 90 ILE A O 1
ATOM 743 N N . GLU A 1 91 ? 13.321 5.731 4.933 1.00 77.19 91 GLU A N 1
ATOM 744 C CA . GLU A 1 91 ? 14.564 5.691 5.727 1.00 77.19 91 GLU A CA 1
ATOM 745 C C . GLU A 1 91 ? 14.527 6.587 6.977 1.00 77.19 91 GLU A C 1
ATOM 747 O O . GLU A 1 91 ? 15.031 6.198 8.031 1.00 77.19 91 GLU A O 1
ATOM 752 N N . ARG A 1 92 ? 13.885 7.760 6.896 1.00 66.75 92 ARG A N 1
ATOM 753 C CA . ARG A 1 92 ? 13.808 8.716 8.018 1.00 66.75 92 ARG A CA 1
ATOM 754 C C . ARG A 1 92 ? 12.966 8.196 9.183 1.00 66.75 92 ARG A C 1
ATOM 756 O O . ARG A 1 92 ? 13.345 8.390 10.337 1.00 66.75 92 ARG A O 1
ATOM 763 N N . ASP A 1 93 ? 11.881 7.489 8.883 1.00 65.00 93 ASP A N 1
ATOM 764 C CA . ASP A 1 93 ? 10.988 6.920 9.896 1.00 65.00 93 ASP A CA 1
ATOM 765 C C . ASP A 1 93 ? 11.619 5.703 10.590 1.00 65.00 93 ASP A C 1
ATOM 767 O O . ASP A 1 93 ? 11.356 5.435 11.758 1.00 65.00 93 ASP A O 1
ATOM 771 N N . LEU A 1 94 ? 12.503 4.976 9.899 1.00 61.25 94 LEU A N 1
ATOM 772 C CA . LEU A 1 94 ? 13.232 3.842 10.477 1.00 61.25 94 LEU A CA 1
ATOM 773 C C . LEU A 1 94 ? 14.368 4.284 11.412 1.00 61.25 94 LEU A C 1
ATOM 775 O O . LEU A 1 94 ? 14.659 3.600 12.394 1.00 61.25 94 LEU A O 1
ATOM 779 N N . ILE A 1 95 ? 15.018 5.415 11.122 1.00 60.84 95 ILE A N 1
ATOM 780 C CA . ILE A 1 95 ? 16.089 5.965 11.968 1.00 60.84 95 ILE A CA 1
ATOM 781 C C . ILE A 1 95 ? 15.512 6.514 13.278 1.00 60.84 95 ILE A C 1
ATOM 783 O O . ILE A 1 95 ? 16.068 6.242 14.342 1.00 60.84 95 ILE A O 1
ATOM 787 N N . SER A 1 96 ? 14.377 7.220 13.226 1.00 57.62 96 SER A N 1
ATOM 788 C CA . SER A 1 96 ? 13.711 7.733 14.432 1.00 57.62 96 SER A CA 1
ATOM 789 C C . SER A 1 96 ? 13.227 6.602 15.349 1.00 57.62 96 SER A C 1
ATOM 791 O O . SER A 1 96 ? 13.408 6.677 16.562 1.00 57.62 96 SER A O 1
ATOM 793 N N . GLN A 1 97 ? 12.717 5.507 14.776 1.00 56.38 97 GLN A N 1
ATOM 794 C CA . GLN A 1 97 ? 12.271 4.330 15.527 1.00 56.38 97 GLN A CA 1
ATOM 795 C C . GLN A 1 97 ? 13.431 3.536 16.158 1.00 56.38 97 GLN A C 1
ATOM 797 O O . GLN A 1 97 ? 13.268 2.948 17.226 1.00 56.38 97 GLN A O 1
ATOM 802 N N . LYS A 1 98 ? 14.618 3.527 15.527 1.00 55.28 98 LYS A N 1
ATOM 803 C CA . LYS A 1 98 ? 15.842 2.948 16.113 1.00 55.28 98 LYS A CA 1
ATOM 804 C C . LYS A 1 98 ? 16.383 3.767 17.287 1.00 55.28 98 LYS A C 1
ATOM 806 O O . LYS A 1 98 ? 16.964 3.179 18.189 1.00 55.28 98 LYS A O 1
ATOM 811 N N . PHE A 1 99 ? 16.193 5.087 17.287 1.00 51.47 99 PHE A N 1
ATOM 812 C CA . PHE A 1 99 ? 16.634 5.963 18.379 1.00 51.47 99 PHE A CA 1
ATOM 813 C C . PHE A 1 99 ? 15.666 5.987 19.570 1.00 51.47 99 PHE A C 1
ATOM 815 O O . PHE A 1 99 ? 16.089 6.228 20.693 1.00 51.47 99 PHE A O 1
ATOM 822 N N . SER A 1 100 ? 14.379 5.694 19.360 1.00 50.50 100 SER A N 1
ATOM 823 C CA . SER A 1 100 ? 13.388 5.611 20.444 1.00 50.50 100 SER A CA 1
ATOM 824 C C . SER A 1 100 ? 13.360 4.252 21.161 1.00 50.50 100 SER A C 1
ATOM 826 O O . SER A 1 100 ? 12.478 4.016 21.983 1.00 50.50 100 SER A O 1
ATOM 828 N N . GLY A 1 101 ? 14.259 3.325 20.814 1.00 52.66 101 GLY A N 1
ATOM 829 C CA . GLY A 1 101 ? 14.262 1.952 21.309 1.00 52.66 101 GLY A CA 1
ATOM 830 C C . GLY A 1 101 ? 15.623 1.526 21.852 1.00 52.66 101 GLY A C 1
ATOM 831 O O . GLY A 1 101 ? 16.471 1.082 21.081 1.00 52.66 101 GLY A O 1
ATOM 832 N N . ARG A 1 102 ? 15.720 1.529 23.190 1.00 47.78 102 ARG A N 1
ATOM 833 C CA . ARG A 1 102 ? 16.797 1.025 24.069 1.00 47.78 102 ARG A CA 1
ATOM 834 C C . ARG A 1 102 ? 17.870 2.047 24.455 1.00 47.78 102 ARG A C 1
ATOM 836 O O . ARG A 1 102 ? 18.973 2.017 23.923 1.00 47.78 102 ARG A O 1
ATOM 843 N N . ASP A 1 103 ? 17.548 2.832 25.479 1.00 38.28 103 ASP A N 1
ATOM 844 C CA . ASP A 1 103 ? 18.478 3.037 26.592 1.00 38.28 103 ASP A CA 1
ATOM 845 C C . ASP A 1 103 ? 17.994 2.101 27.713 1.00 38.28 103 ASP A C 1
ATOM 847 O O . ASP A 1 103 ? 16.910 2.290 28.266 1.00 38.28 103 ASP A O 1
ATOM 851 N N . TYR A 1 104 ? 18.713 1.000 27.927 1.00 48.97 104 TYR A N 1
ATOM 852 C CA . TYR A 1 104 ? 18.662 0.256 29.182 1.00 48.97 104 TYR A CA 1
ATOM 853 C C . TYR A 1 104 ? 20.005 0.505 29.851 1.00 48.97 104 TYR A C 1
ATOM 855 O O . TYR A 1 104 ? 21.046 0.286 29.231 1.00 48.97 104 TYR A O 1
ATOM 863 N N . ASP A 1 105 ? 19.905 0.990 31.082 1.00 38.09 105 ASP A N 1
ATOM 864 C CA . ASP A 1 105 ? 20.958 1.434 31.985 1.00 38.09 105 ASP A CA 1
ATOM 865 C C . ASP A 1 105 ? 22.229 0.561 31.986 1.00 38.09 105 ASP A C 1
ATOM 867 O O . ASP A 1 105 ? 22.162 -0.673 32.028 1.00 38.09 105 ASP A O 1
ATOM 871 N N . LEU A 1 106 ? 23.382 1.235 32.047 1.00 36.03 106 LEU A N 1
ATOM 872 C CA . LEU A 1 106 ? 24.602 0.761 32.708 1.00 36.03 106 LEU A CA 1
ATOM 873 C C . LEU A 1 106 ? 24.998 1.766 33.790 1.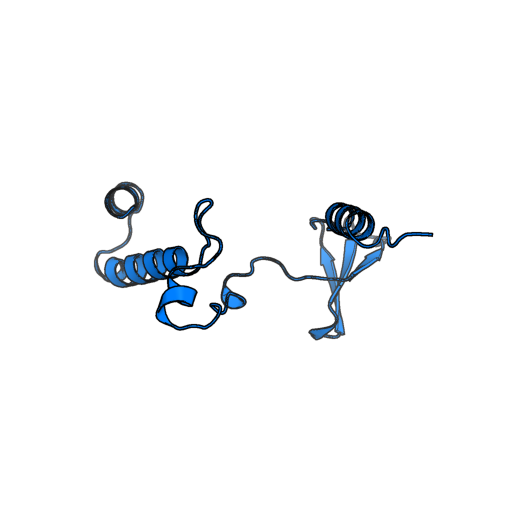00 36.03 106 LEU A C 1
ATOM 875 O O . LEU A 1 106 ? 25.013 2.978 33.474 1.00 36.03 106 LEU A O 1
#